Protein AF-A0A354YXB5-F1 (afdb_monomer_lite)

Radius of gyration: 13.11 Å; chains: 1; bounding box: 42×19×32 Å

Foldseek 3Di:
DDDDDQFQAFEAAPQVRDGFWGFHDFDADPVSDTAWTWTAGPVRFIWIAGPVQWDDDPRHTYGHDPVSTHGCVDPVPDDDPDD

Secondary structure (DSSP, 8-state):
------TT-EEEETTTTEEEEEEEEEEE-TTS-EEEEEEEETTS-EEEEEGGG-EE-SS-EEES-GGGSEE-SS-S-SSSS--

Organism: NCBI:txid863

pLDDT: mean 80.03, std 17.7, range [33.41, 94.06]

Structure (mmCIF, N/CA/C/O backbone):
data_AF-A0A354YXB5-F1
#
_entry.id   AF-A0A354YXB5-F1
#
loop_
_atom_site.group_PDB
_atom_site.id
_atom_site.type_symbol
_atom_site.label_atom_id
_atom_site.label_alt_id
_atom_site.label_comp_id
_atom_site.label_asym_id
_atom_site.label_entity_id
_atom_site.label_seq_id
_atom_site.pdbx_PDB_ins_code
_atom_site.Cartn_x
_atom_site.Cartn_y
_atom_site.Cartn_z
_atom_site.occupancy
_atom_site.B_iso_or_equiv
_atom_site.auth_seq_id
_atom_site.auth_comp_id
_atom_site.auth_asym_id
_atom_site.auth_atom_id
_atom_site.pdbx_PDB_model_num
ATOM 1 N N . MET A 1 1 ? -15.746 4.078 -16.609 1.00 33.41 1 MET A N 1
ATOM 2 C CA . MET A 1 1 ? -14.381 4.033 -16.039 1.00 33.41 1 MET A CA 1
ATOM 3 C C . MET A 1 1 ? -14.117 5.351 -15.330 1.00 33.41 1 MET A C 1
ATOM 5 O O . MET A 1 1 ? -14.359 6.385 -15.934 1.00 33.41 1 MET A O 1
ATOM 9 N N . LYS A 1 2 ? -13.715 5.339 -14.053 1.00 42.03 2 LYS A N 1
ATOM 10 C CA . LYS A 1 2 ? -13.266 6.552 -13.351 1.00 42.03 2 LYS A CA 1
ATOM 11 C C . LYS A 1 2 ? -11.743 6.510 -13.291 1.00 42.03 2 LYS A C 1
ATOM 13 O O . LYS A 1 2 ? -11.197 5.656 -12.603 1.00 42.03 2 LYS A O 1
ATOM 18 N N . THR A 1 3 ? -11.076 7.401 -14.013 1.00 50.94 3 THR A N 1
ATOM 19 C CA . THR A 1 3 ? -9.639 7.647 -13.864 1.00 50.94 3 THR A CA 1
ATOM 20 C C . THR A 1 3 ? -9.443 8.271 -12.483 1.00 50.94 3 THR A C 1
ATOM 22 O O . THR A 1 3 ? -9.898 9.389 -12.247 1.00 50.94 3 THR A O 1
ATOM 25 N N . ARG A 1 4 ? -8.876 7.529 -11.529 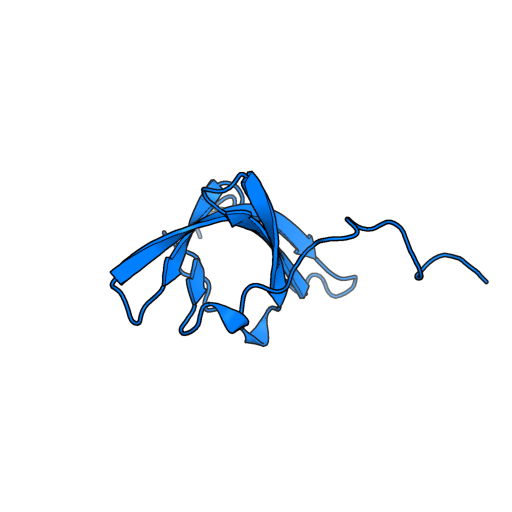1.00 61.41 4 ARG A N 1
ATOM 26 C CA . ARG A 1 4 ? -8.582 8.043 -10.185 1.00 61.41 4 ARG A CA 1
ATOM 27 C C . ARG A 1 4 ? -7.079 8.110 -9.992 1.00 61.41 4 ARG A C 1
ATOM 29 O O . ARG A 1 4 ? -6.358 7.206 -10.404 1.00 61.41 4 ARG A O 1
ATOM 36 N N . ASN A 1 5 ? -6.633 9.200 -9.381 1.00 72.56 5 ASN A N 1
ATOM 37 C CA . ASN A 1 5 ? -5.243 9.345 -8.995 1.00 72.56 5 ASN A CA 1
ATOM 38 C C . ASN A 1 5 ? -4.982 8.420 -7.798 1.00 72.56 5 ASN A C 1
ATOM 40 O O . ASN A 1 5 ? -5.707 8.474 -6.809 1.00 72.56 5 ASN A O 1
ATOM 44 N N . ILE A 1 6 ? -3.983 7.547 -7.926 1.00 81.44 6 ILE A N 1
ATOM 45 C CA . ILE A 1 6 ? -3.543 6.643 -6.855 1.00 81.44 6 ILE A CA 1
ATOM 46 C C . ILE A 1 6 ? -2.778 7.430 -5.773 1.00 81.44 6 ILE A C 1
ATOM 48 O O . ILE A 1 6 ? -2.695 6.998 -4.625 1.00 81.44 6 ILE A O 1
ATOM 52 N N . GLN A 1 7 ? -2.248 8.610 -6.115 1.00 81.62 7 GLN A N 1
ATOM 53 C CA . GLN A 1 7 ? -1.640 9.525 -5.151 1.00 81.62 7 GLN A CA 1
ATOM 54 C C . GLN A 1 7 ? -2.675 9.966 -4.112 1.00 81.62 7 GLN A C 1
ATOM 56 O O . GLN A 1 7 ? -3.829 10.232 -4.444 1.00 81.62 7 GLN A O 1
ATOM 61 N N . HIS A 1 8 ? -2.235 10.069 -2.858 1.00 87.88 8 HIS A N 1
ATOM 62 C CA . HIS A 1 8 ? -3.048 10.389 -1.681 1.00 87.88 8 HIS A CA 1
ATOM 63 C C . HIS A 1 8 ? -4.054 9.318 -1.245 1.00 87.88 8 HIS A C 1
ATOM 65 O O . HIS A 1 8 ? -4.800 9.558 -0.294 1.00 87.88 8 HIS A O 1
ATOM 71 N N . LEU A 1 9 ? -4.064 8.129 -1.858 1.00 91.56 9 LEU A N 1
ATOM 72 C CA . LEU A 1 9 ? -4.856 7.032 -1.310 1.00 91.56 9 LEU A CA 1
ATOM 73 C C . LEU A 1 9 ? -4.300 6.595 0.056 1.00 91.56 9 LEU A C 1
ATOM 75 O O . LEU A 1 9 ? -3.079 6.473 0.215 1.00 91.56 9 LEU A O 1
ATOM 79 N N . PRO A 1 10 ? -5.170 6.344 1.046 1.00 93.44 10 PRO A N 1
ATOM 80 C CA . PRO A 1 10 ? -4.750 5.790 2.318 1.00 93.44 10 PRO A CA 1
ATOM 81 C C . PRO A 1 10 ? -4.330 4.329 2.144 1.00 93.44 10 PRO A C 1
ATOM 83 O O . PRO A 1 10 ? -4.957 3.562 1.409 1.00 93.44 10 PRO A O 1
ATOM 86 N N . VAL A 1 11 ? -3.279 3.943 2.857 1.00 93.12 11 VAL A N 1
ATOM 87 C CA . VAL A 1 11 ? -2.864 2.554 3.030 1.00 93.12 11 VAL A CA 1
ATOM 88 C C . VAL A 1 11 ? -3.548 2.025 4.279 1.00 93.12 11 VAL A C 1
ATOM 90 O O . VAL A 1 11 ? -3.282 2.486 5.388 1.00 93.12 11 VAL A O 1
ATOM 93 N N . PHE A 1 12 ? -4.451 1.078 4.083 1.00 94.06 12 PHE A N 1
ATOM 94 C CA . PHE A 1 12 ? -5.287 0.490 5.110 1.00 94.06 12 PHE A CA 1
ATOM 95 C C . PHE A 1 12 ? -4.759 -0.886 5.503 1.00 94.06 12 PHE A C 1
ATOM 97 O O . PHE A 1 12 ? -4.649 -1.786 4.666 1.00 94.06 12 PHE A O 1
ATOM 104 N N . LEU A 1 13 ? -4.476 -1.061 6.788 1.00 92.50 13 LEU A N 1
ATOM 105 C CA . LEU A 1 13 ? -4.081 -2.339 7.353 1.00 92.50 13 LEU A CA 1
ATOM 106 C C . LEU A 1 13 ? -5.334 -3.147 7.703 1.00 92.50 13 LEU A C 1
ATOM 108 O O . LEU A 1 13 ? -6.027 -2.868 8.683 1.00 92.50 13 LEU A O 1
ATOM 112 N N . ALA A 1 14 ? -5.623 -4.171 6.900 1.00 89.94 14 ALA A N 1
ATOM 113 C CA . ALA A 1 14 ? -6.844 -4.966 7.006 1.00 89.94 14 ALA A CA 1
ATOM 114 C C . ALA A 1 14 ? -6.982 -5.693 8.355 1.00 89.94 14 ALA A C 1
ATOM 116 O O . ALA A 1 14 ? -8.097 -5.884 8.832 1.00 89.94 14 ALA A O 1
ATOM 117 N N . THR A 1 15 ? -5.865 -6.068 8.982 1.00 89.75 15 THR A N 1
ATOM 118 C CA . THR A 1 15 ? -5.842 -6.799 10.260 1.00 89.75 15 THR A CA 1
ATOM 119 C C . THR A 1 15 ? -6.210 -5.939 11.465 1.00 89.75 15 THR A C 1
ATOM 121 O O . THR A 1 15 ? -6.745 -6.464 12.438 1.00 89.75 15 THR A O 1
ATOM 124 N N . ARG A 1 16 ? -5.952 -4.627 11.412 1.00 89.00 16 ARG A N 1
ATOM 125 C CA . ARG A 1 16 ? -6.205 -3.689 12.524 1.00 89.00 16 ARG A CA 1
ATOM 126 C C . ARG A 1 16 ? -7.274 -2.645 12.215 1.00 89.00 16 ARG A C 1
ATOM 128 O O . ARG A 1 16 ? -7.635 -1.869 13.091 1.00 89.00 16 ARG A O 1
ATOM 135 N N . ALA A 1 17 ? -7.802 -2.665 10.993 1.00 89.69 17 ALA A N 1
ATOM 136 C CA . ALA A 1 17 ? -8.789 -1.722 10.490 1.00 89.69 17 ALA A CA 1
ATOM 137 C C . ALA A 1 17 ? -8.364 -0.245 10.635 1.00 89.69 17 ALA A C 1
ATOM 139 O O . ALA A 1 17 ? -9.186 0.618 10.940 1.00 89.69 17 ALA A O 1
ATOM 140 N N . GLU A 1 18 ? -7.082 0.045 10.406 1.00 92.06 18 GLU A N 1
ATOM 141 C CA . GLU A 1 18 ? -6.492 1.376 10.588 1.00 92.06 18 GLU A CA 1
ATOM 142 C C . GLU A 1 18 ? -5.742 1.848 9.334 1.00 92.06 18 GLU A C 1
ATOM 144 O O . GLU A 1 18 ? -5.306 1.043 8.506 1.00 92.06 18 GLU A O 1
ATOM 149 N N . VAL A 1 19 ? -5.588 3.166 9.193 1.00 92.38 19 VAL A N 1
ATOM 150 C CA . VAL A 1 19 ? -4.745 3.766 8.151 1.00 92.38 19 VAL A CA 1
ATOM 151 C C . VAL A 1 19 ? -3.331 3.888 8.698 1.00 92.38 19 VAL A C 1
ATOM 153 O O . VAL A 1 19 ? -3.131 4.513 9.729 1.00 92.38 19 VAL A O 1
ATOM 156 N N . VAL A 1 20 ? -2.357 3.310 7.998 1.00 91.56 20 VAL A N 1
ATOM 157 C CA . VAL A 1 20 ? -0.961 3.231 8.469 1.00 91.56 20 VAL A CA 1
ATOM 158 C C . VAL A 1 20 ? -0.001 4.103 7.661 1.00 91.56 20 VAL A C 1
ATOM 160 O O . VAL A 1 20 ? 1.097 4.424 8.114 1.00 91.56 20 VAL A O 1
ATOM 163 N N . ALA A 1 21 ? -0.395 4.481 6.445 1.00 91.50 21 ALA A N 1
ATOM 164 C CA . ALA A 1 21 ? 0.389 5.334 5.563 1.00 91.50 21 ALA A CA 1
ATOM 165 C C . ALA A 1 21 ? -0.499 5.994 4.500 1.00 91.50 21 ALA A C 1
ATOM 167 O O . ALA A 1 21 ? -1.665 5.642 4.329 1.00 91.50 21 ALA A O 1
ATOM 168 N N . MET A 1 22 ? 0.065 6.934 3.748 1.00 93.06 22 MET A N 1
ATOM 169 C CA . MET A 1 22 ? -0.547 7.510 2.550 1.00 93.06 22 MET A CA 1
ATOM 170 C C . MET A 1 22 ? 0.344 7.299 1.335 1.00 93.06 22 MET A C 1
ATOM 172 O O . MET A 1 22 ? 1.562 7.460 1.418 1.00 93.06 22 MET A O 1
ATOM 176 N N . VAL A 1 23 ? -0.254 6.991 0.187 1.00 92.00 23 VAL A N 1
ATOM 177 C CA . VAL A 1 23 ? 0.479 6.866 -1.074 1.00 92.00 23 VAL A CA 1
ATOM 178 C C . VAL A 1 23 ? 1.000 8.231 -1.516 1.00 92.00 23 VAL A C 1
ATOM 180 O O . VAL A 1 23 ? 0.237 9.178 -1.697 1.00 92.00 23 VAL A O 1
ATOM 183 N N . GLN A 1 24 ? 2.311 8.317 -1.721 1.00 90.75 24 GLN A N 1
ATOM 184 C CA . GLN A 1 24 ? 2.989 9.487 -2.277 1.00 90.75 24 GLN A CA 1
ATOM 185 C C . GLN A 1 24 ? 3.071 9.398 -3.800 1.00 90.75 24 GLN A C 1
ATOM 187 O O . GLN A 1 24 ? 2.751 10.355 -4.499 1.00 90.75 24 GLN A O 1
ATOM 192 N N . LYS A 1 25 ? 3.493 8.242 -4.322 1.00 88.12 25 LYS A N 1
ATOM 193 C CA . LYS A 1 25 ? 3.652 8.008 -5.761 1.00 88.12 25 LYS A CA 1
ATOM 194 C C . LYS A 1 25 ? 3.478 6.533 -6.103 1.00 88.12 25 LYS A C 1
ATOM 196 O O . LYS A 1 25 ? 3.675 5.656 -5.264 1.00 88.12 25 LYS A O 1
ATOM 201 N N . ALA A 1 26 ? 3.127 6.289 -7.357 1.00 88.31 26 ALA A N 1
ATOM 202 C CA . ALA A 1 26 ? 3.064 4.968 -7.957 1.00 88.31 26 ALA A CA 1
ATOM 203 C C . ALA A 1 26 ? 4.182 4.850 -8.992 1.00 88.31 26 ALA A C 1
ATOM 205 O O . ALA A 1 26 ? 4.341 5.752 -9.814 1.00 88.31 26 ALA A O 1
ATOM 206 N N . VAL A 1 27 ? 4.950 3.763 -8.938 1.00 86.75 27 VAL A N 1
ATOM 207 C CA . VAL A 1 27 ? 6.008 3.483 -9.910 1.00 86.75 27 VAL A CA 1
ATOM 208 C C . VAL A 1 27 ? 5.493 2.465 -10.913 1.00 86.75 27 VAL A C 1
ATOM 210 O O . VAL A 1 27 ? 5.071 1.364 -10.551 1.00 86.75 27 VAL A O 1
ATOM 213 N N . ILE A 1 28 ? 5.502 2.874 -12.177 1.00 87.12 28 ILE A N 1
ATOM 214 C CA . ILE A 1 28 ? 5.028 2.096 -13.317 1.00 87.12 28 ILE A CA 1
ATOM 215 C C . ILE A 1 28 ? 6.254 1.628 -14.098 1.00 87.12 28 ILE A C 1
ATOM 217 O O . ILE A 1 28 ? 7.153 2.426 -14.353 1.00 87.12 28 ILE A O 1
ATOM 221 N N . GLY A 1 29 ? 6.304 0.342 -14.431 1.00 85.12 29 GLY A N 1
ATOM 222 C CA . GLY A 1 29 ? 7.363 -0.227 -15.262 1.00 85.12 29 GLY A CA 1
ATOM 223 C C . GLY A 1 29 ? 7.123 0.002 -16.752 1.00 85.12 29 GLY A C 1
ATOM 224 O O . GLY A 1 29 ? 6.063 0.478 -17.158 1.00 85.12 29 GLY A O 1
ATOM 225 N N . ASP A 1 30 ? 8.084 -0.412 -17.576 1.00 85.25 30 ASP A N 1
ATOM 226 C CA . ASP A 1 30 ? 8.020 -0.296 -19.040 1.00 85.25 30 ASP A CA 1
ATOM 227 C C . ASP A 1 30 ? 6.828 -1.036 -19.672 1.00 85.25 30 ASP A C 1
ATOM 229 O O . ASP A 1 30 ? 6.349 -0.648 -20.734 1.00 85.25 30 ASP A O 1
ATOM 233 N N . ASP A 1 31 ? 6.295 -2.059 -18.996 1.00 88.38 31 ASP A N 1
ATOM 234 C CA . ASP A 1 31 ? 5.100 -2.804 -19.424 1.00 88.38 31 ASP A CA 1
ATOM 235 C C . ASP A 1 31 ? 3.779 -2.075 -19.094 1.00 88.38 31 ASP A C 1
ATOM 237 O O . ASP A 1 31 ? 2.695 -2.640 -19.188 1.00 88.38 31 ASP A O 1
ATOM 241 N N . PHE A 1 32 ? 3.839 -0.819 -18.634 1.00 81.50 32 PHE A N 1
ATOM 242 C CA . PHE A 1 32 ? 2.700 -0.073 -18.075 1.00 81.50 32 PHE A CA 1
ATOM 243 C C . PHE A 1 32 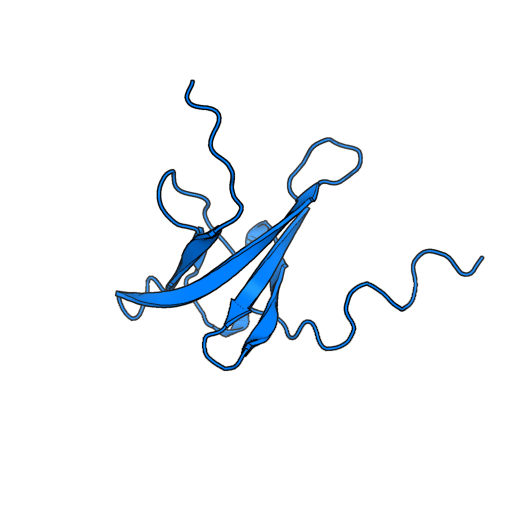? 2.059 -0.732 -16.836 1.00 81.50 32 PHE A C 1
ATOM 245 O O . PHE A 1 32 ? 1.012 -0.293 -16.351 1.00 81.50 32 PHE A O 1
ATOM 252 N N . GLY A 1 33 ? 2.708 -1.756 -16.279 1.00 85.56 33 GLY A N 1
ATOM 253 C CA . GLY A 1 33 ? 2.329 -2.413 -15.037 1.00 85.56 33 GLY A CA 1
ATOM 254 C C . 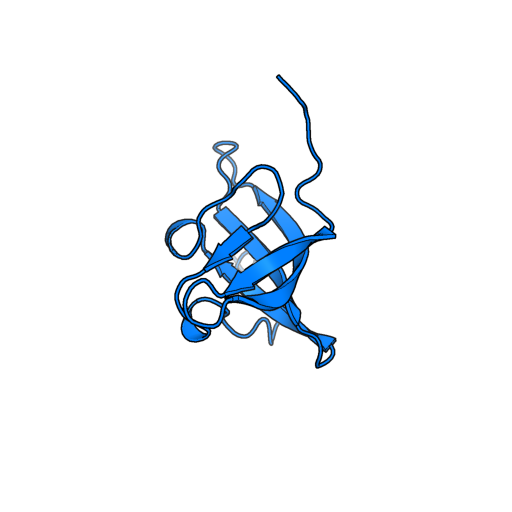GLY A 1 33 ? 2.774 -1.626 -13.805 1.00 85.56 33 GLY A C 1
ATOM 255 O O . GLY A 1 33 ? 3.870 -1.068 -13.754 1.00 85.56 33 GLY A O 1
ATOM 256 N N . LEU A 1 34 ? 1.924 -1.604 -12.779 1.00 86.88 34 LEU A N 1
ATOM 257 C CA . LEU A 1 34 ? 2.266 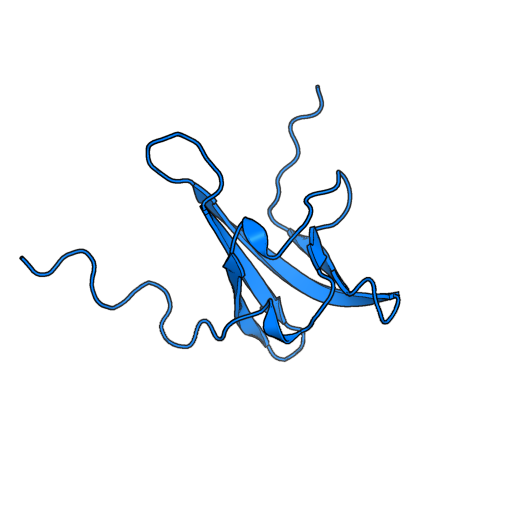-1.053 -11.469 1.00 86.88 34 LEU A CA 1
ATOM 258 C C . LEU A 1 34 ? 3.288 -1.971 -10.783 1.00 86.88 34 LEU A C 1
ATOM 260 O O . LEU A 1 34 ? 2.948 -3.108 -10.468 1.00 86.88 34 LEU A O 1
ATOM 264 N N . LEU A 1 35 ? 4.510 -1.482 -10.546 1.00 88.31 35 LEU A N 1
ATOM 265 C CA . LEU A 1 35 ? 5.589 -2.256 -9.918 1.00 88.31 35 LEU A CA 1
ATOM 266 C C . LEU A 1 35 ? 5.534 -2.158 -8.393 1.00 88.31 35 LEU A C 1
ATOM 268 O O . LEU A 1 35 ? 5.524 -3.165 -7.684 1.00 88.31 35 LEU A O 1
ATOM 272 N N . TYR A 1 36 ? 5.502 -0.929 -7.883 1.00 89.69 36 TYR A N 1
ATOM 273 C CA . TYR A 1 36 ? 5.442 -0.660 -6.454 1.00 89.69 36 TYR A CA 1
ATOM 274 C C . TYR A 1 36 ? 4.857 0.725 -6.175 1.00 89.69 36 TYR A C 1
ATOM 276 O O . TYR A 1 36 ? 4.806 1.610 -7.032 1.00 89.69 36 TYR A O 1
ATOM 284 N N . LEU A 1 37 ? 4.403 0.905 -4.943 1.00 91.06 37 LEU A N 1
ATOM 285 C CA . LEU A 1 37 ? 3.929 2.170 -4.409 1.00 91.06 37 LEU A CA 1
ATOM 286 C C . LEU A 1 37 ? 4.954 2.704 -3.424 1.00 91.06 37 LEU A C 1
ATOM 288 O O . LEU A 1 37 ? 5.468 1.956 -2.598 1.00 91.06 37 LEU A O 1
ATOM 292 N N . VAL A 1 38 ? 5.209 4.006 -3.476 1.00 90.25 38 VAL A N 1
ATOM 293 C CA . VAL A 1 38 ? 5.921 4.696 -2.403 1.00 90.25 38 VAL A CA 1
ATOM 294 C C . VAL A 1 38 ? 4.890 5.358 -1.517 1.00 90.25 38 VAL A C 1
ATOM 296 O O . VAL A 1 38 ? 4.014 6.095 -1.977 1.00 90.25 38 VAL A O 1
ATOM 299 N N . VAL A 1 39 ? 5.000 5.073 -0.233 1.00 92.25 39 VAL A N 1
ATOM 300 C CA . VAL A 1 39 ? 4.057 5.471 0.799 1.00 92.25 39 VAL A CA 1
ATOM 301 C C . VAL A 1 39 ? 4.789 6.265 1.867 1.00 92.25 39 VAL A C 1
ATOM 303 O O . VAL A 1 39 ? 6.001 6.152 2.029 1.00 92.25 39 VAL A O 1
ATOM 306 N N . LYS A 1 40 ? 4.061 7.092 2.600 1.00 91.44 40 LYS A N 1
ATOM 307 C CA . LYS A 1 40 ? 4.581 7.849 3.732 1.00 91.44 40 LYS A CA 1
ATOM 308 C C . LYS A 1 40 ? 3.769 7.487 4.961 1.00 91.44 40 LYS A C 1
ATOM 310 O O . LYS A 1 40 ? 2.555 7.685 4.959 1.00 91.44 40 LYS A O 1
ATOM 315 N N . GLY A 1 41 ? 4.433 6.921 5.963 1.00 86.94 41 GLY A N 1
ATOM 316 C CA . GLY A 1 41 ? 3.818 6.636 7.257 1.00 86.94 41 GLY A CA 1
ATOM 317 C C . GLY A 1 41 ? 3.558 7.916 8.051 1.00 86.94 41 GLY A C 1
ATOM 318 O O . GLY A 1 41 ? 4.089 8.980 7.722 1.00 86.94 41 GLY A O 1
ATOM 319 N N . GLU A 1 42 ? 2.780 7.805 9.127 1.00 77.81 42 GLU A N 1
ATOM 320 C CA . GLU A 1 42 ? 2.506 8.931 10.036 1.00 77.81 42 GLU A CA 1
ATOM 321 C C . GLU A 1 42 ? 3.775 9.485 10.703 1.00 77.81 42 GLU A C 1
ATOM 323 O O . GLU A 1 42 ? 3.899 10.691 10.890 1.00 77.81 42 GLU A O 1
ATOM 328 N N . ASP A 1 43 ? 4.773 8.629 10.947 1.00 77.88 43 ASP A N 1
ATOM 329 C CA . ASP A 1 43 ? 6.105 9.001 11.459 1.00 77.88 43 ASP A CA 1
ATOM 330 C C . ASP A 1 43 ? 6.938 9.820 10.444 1.00 77.88 43 ASP A C 1
ATOM 332 O O . ASP A 1 43 ? 8.101 10.141 10.666 1.00 77.88 43 ASP A O 1
ATOM 336 N N . GLY A 1 44 ? 6.379 10.119 9.267 1.00 77.88 44 GLY A N 1
ATOM 337 C CA . GLY A 1 44 ? 7.042 10.859 8.197 1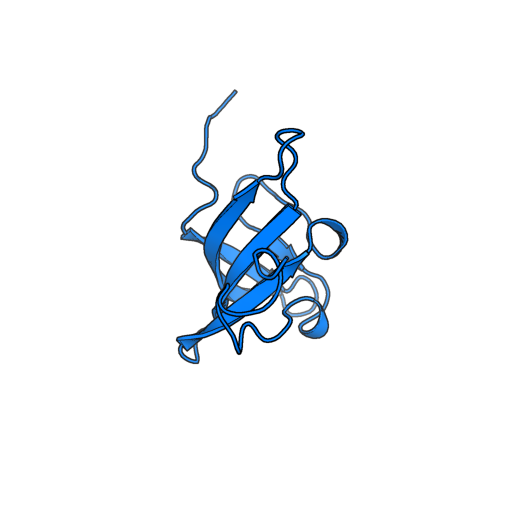.00 77.88 44 GLY A CA 1
ATOM 338 C C . GLY A 1 44 ? 8.050 10.035 7.394 1.00 77.88 44 GLY A C 1
ATOM 339 O O . GLY A 1 44 ? 8.519 10.509 6.357 1.00 77.88 44 GLY A O 1
ATOM 340 N N . LYS A 1 45 ? 8.339 8.801 7.821 1.00 80.94 45 LYS A N 1
ATOM 341 C CA . LYS A 1 45 ? 9.199 7.856 7.106 1.00 80.94 45 LYS A CA 1
ATOM 342 C C . LYS A 1 45 ? 8.557 7.406 5.799 1.00 80.94 45 LYS A C 1
ATOM 344 O O . LYS A 1 45 ? 7.380 7.037 5.752 1.00 80.94 45 LYS A O 1
ATOM 349 N N . ALA A 1 46 ? 9.361 7.422 4.742 1.00 84.56 46 ALA A N 1
ATOM 350 C CA . ALA A 1 46 ? 8.985 6.842 3.469 1.00 84.56 46 ALA A CA 1
ATOM 351 C C . ALA A 1 46 ? 9.130 5.315 3.528 1.00 84.56 46 ALA A C 1
ATOM 353 O O . ALA A 1 46 ? 10.096 4.776 4.072 1.00 84.56 46 ALA A O 1
ATOM 354 N N . GLY A 1 47 ? 8.162 4.628 2.942 1.00 89.31 47 GLY A N 1
ATOM 355 C CA . GLY A 1 47 ? 8.159 3.190 2.741 1.00 89.31 47 GLY A CA 1
ATOM 356 C C . GLY A 1 47 ? 7.824 2.857 1.295 1.00 89.31 47 GLY A C 1
ATOM 357 O O . GLY A 1 47 ? 7.337 3.701 0.542 1.00 89.31 47 GLY A O 1
ATOM 358 N N . LEU A 1 48 ? 8.081 1.618 0.908 1.00 90.62 48 LEU A N 1
ATOM 359 C CA . LEU A 1 48 ? 7.704 1.074 -0.387 1.00 90.62 48 LEU A CA 1
ATOM 360 C C . LEU A 1 48 ? 6.882 -0.201 -0.198 1.00 90.62 48 LEU A C 1
ATOM 362 O O . LEU A 1 48 ? 7.140 -0.975 0.722 1.00 90.62 48 LEU A O 1
ATOM 366 N N . ILE A 1 49 ? 5.898 -0.410 -1.066 1.00 90.88 49 ILE A N 1
ATOM 367 C CA . ILE A 1 49 ? 5.041 -1.598 -1.067 1.00 90.88 49 ILE A CA 1
ATOM 368 C C . ILE A 1 49 ? 5.034 -2.165 -2.483 1.00 90.88 49 ILE A C 1
ATOM 370 O O . ILE A 1 49 ? 4.658 -1.464 -3.425 1.00 90.88 49 ILE A O 1
ATOM 374 N N . PHE A 1 50 ? 5.471 -3.412 -2.648 1.00 90.31 50 PHE A N 1
ATOM 375 C CA . PHE A 1 50 ? 5.470 -4.076 -3.952 1.00 90.31 50 PHE A CA 1
ATOM 376 C C . PHE A 1 50 ? 4.057 -4.436 -4.389 1.00 90.31 50 PHE A C 1
ATOM 378 O O . PHE A 1 50 ? 3.176 -4.624 -3.557 1.00 90.31 50 PHE A O 1
ATOM 385 N N . ARG A 1 51 ? 3.841 -4.559 -5.701 1.00 89.19 51 ARG A N 1
ATOM 386 C CA . ARG A 1 51 ? 2.531 -4.893 -6.267 1.00 89.19 51 ARG A CA 1
ATOM 387 C C . ARG A 1 51 ? 1.899 -6.143 -5.655 1.00 89.19 51 ARG A C 1
ATOM 389 O O . ARG A 1 51 ? 0.694 -6.123 -5.421 1.00 89.19 51 ARG A O 1
ATOM 396 N N . ASP A 1 52 ? 2.674 -7.190 -5.399 1.00 89.75 52 ASP A N 1
ATOM 397 C CA . ASP A 1 52 ? 2.185 -8.447 -4.815 1.00 89.75 52 ASP A CA 1
ATOM 398 C C . ASP A 1 52 ? 1.789 -8.329 -3.334 1.00 89.75 52 ASP A C 1
ATOM 400 O O . ASP A 1 52 ? 1.044 -9.160 -2.823 1.00 89.75 52 ASP A O 1
ATOM 404 N N . ASP A 1 53 ? 2.247 -7.277 -2.653 1.00 91.31 53 ASP A N 1
ATOM 405 C CA . ASP A 1 53 ? 2.045 -7.062 -1.219 1.00 91.31 53 ASP A CA 1
ATOM 406 C C . ASP A 1 53 ? 0.795 -6.209 -0.901 1.00 91.31 53 ASP A C 1
ATOM 408 O O . ASP A 1 53 ? 0.504 -5.955 0.271 1.00 91.31 53 ASP A O 1
ATOM 412 N N . PHE A 1 54 ? 0.038 -5.751 -1.911 1.00 92.44 54 PHE A N 1
ATOM 413 C CA . PHE A 1 54 ? -1.194 -4.982 -1.696 1.00 92.44 54 PHE A CA 1
ATOM 414 C C . PHE A 1 54 ? -2.323 -5.287 -2.683 1.00 92.44 54 PHE A C 1
ATOM 416 O O . PHE A 1 54 ? -2.116 -5.692 -3.828 1.00 92.44 54 PHE A O 1
ATOM 423 N N . ASP A 1 55 ? -3.540 -4.970 -2.244 1.00 92.56 55 ASP A N 1
ATOM 424 C CA . ASP A 1 55 ? -4.724 -4.893 -3.091 1.00 92.56 55 ASP A CA 1
ATOM 425 C C . ASP A 1 55 ? -5.145 -3.432 -3.296 1.00 92.56 55 ASP A C 1
ATOM 427 O O . ASP A 1 55 ? -5.294 -2.663 -2.341 1.00 92.56 55 ASP A O 1
ATOM 431 N N . LEU A 1 56 ? -5.305 -3.020 -4.554 1.00 89.56 56 LEU A N 1
ATOM 432 C CA . LEU A 1 56 ? -5.715 -1.660 -4.895 1.00 89.56 56 LEU A CA 1
ATOM 433 C C . LEU A 1 56 ? -7.233 -1.606 -5.049 1.00 89.56 56 LEU A C 1
ATOM 435 O O . LEU A 1 56 ? -7.789 -2.099 -6.029 1.00 89.56 56 LEU A O 1
ATOM 439 N N . THR A 1 57 ? -7.893 -0.934 -4.112 1.00 87.31 57 THR A N 1
ATOM 440 C CA . THR A 1 57 ? -9.330 -0.657 -4.187 1.00 87.31 57 THR A CA 1
ATOM 441 C C . THR A 1 57 ? -9.581 0.781 -4.661 1.00 87.31 57 THR A C 1
ATOM 443 O O . THR A 1 57 ? -8.657 1.597 -4.676 1.00 87.31 57 THR A O 1
ATOM 446 N N . PRO A 1 58 ? -10.824 1.145 -5.033 1.00 82.88 58 PRO A N 1
ATOM 447 C CA . PRO A 1 58 ? -11.136 2.500 -5.492 1.00 82.88 58 PRO A CA 1
ATOM 448 C C . PRO A 1 58 ? -10.881 3.604 -4.458 1.00 82.88 58 PRO A C 1
ATOM 450 O O . PRO A 1 58 ? -10.748 4.766 -4.853 1.00 82.88 58 PRO A O 1
ATOM 453 N N . ASP A 1 59 ? -10.862 3.257 -3.169 1.00 87.62 59 ASP A N 1
ATOM 454 C CA . ASP A 1 59 ? -10.828 4.210 -2.054 1.00 87.62 59 ASP A CA 1
ATOM 455 C C . ASP A 1 59 ? -9.605 4.029 -1.136 1.00 87.62 59 ASP A C 1
ATOM 457 O O . ASP A 1 59 ? -9.297 4.930 -0.360 1.00 87.62 59 ASP A O 1
ATOM 461 N N . ALA A 1 60 ? -8.884 2.905 -1.227 1.00 90.69 60 ALA A N 1
ATOM 462 C CA . ALA A 1 60 ? -7.699 2.632 -0.410 1.00 90.69 60 ALA A CA 1
ATOM 463 C C . ALA A 1 60 ? -6.771 1.570 -1.023 1.00 90.69 60 ALA A C 1
ATOM 465 O O . ALA A 1 60 ? -7.200 0.702 -1.788 1.00 90.69 60 ALA A O 1
ATOM 466 N N . VAL A 1 61 ? -5.510 1.590 -0.601 1.00 92.56 61 VAL A N 1
ATOM 467 C CA . VAL A 1 61 ? -4.555 0.492 -0.788 1.00 92.56 61 VAL A CA 1
ATOM 468 C C . VAL A 1 61 ? -4.640 -0.407 0.433 1.00 92.56 61 VAL A C 1
ATOM 470 O O . VAL A 1 61 ? -4.383 0.045 1.542 1.00 92.56 61 VAL A O 1
ATOM 473 N N . LYS A 1 62 ? -5.014 -1.670 0.264 1.00 93.94 62 LYS A N 1
ATOM 474 C CA . LYS A 1 62 ? -5.115 -2.621 1.370 1.00 93.94 62 LYS A CA 1
ATOM 475 C C . LYS A 1 62 ? -3.847 -3.445 1.488 1.00 93.94 62 LYS A C 1
ATOM 477 O O . LYS A 1 62 ? -3.393 -4.014 0.502 1.00 93.94 62 LYS A O 1
ATOM 482 N N . ILE A 1 63 ? -3.343 -3.556 2.709 1.00 93.94 63 ILE A N 1
ATOM 483 C CA . ILE A 1 63 ? -2.281 -4.488 3.087 1.00 93.94 63 ILE A CA 1
ATOM 484 C C . ILE A 1 63 ? -2.761 -5.364 4.240 1.00 93.94 63 ILE A C 1
ATOM 486 O O . ILE A 1 63 ? -3.651 -4.978 5.004 1.00 93.94 63 ILE A O 1
ATOM 490 N N . TRP A 1 64 ? -2.168 -6.543 4.381 1.00 92.69 64 TRP A N 1
ATOM 491 C CA . TRP A 1 64 ? -2.501 -7.471 5.466 1.00 92.69 64 TRP A CA 1
ATOM 492 C C . TRP A 1 64 ? -1.505 -7.409 6.620 1.00 92.69 64 TRP A C 1
ATOM 494 O O . TRP A 1 64 ? -1.871 -7.725 7.750 1.00 92.69 64 TRP A O 1
ATOM 504 N N . ASP A 1 65 ? -0.286 -6.942 6.358 1.00 88.94 65 ASP A N 1
ATOM 505 C CA . ASP A 1 65 ? 0.789 -6.902 7.338 1.00 88.94 65 ASP A CA 1
ATOM 506 C C . ASP A 1 65 ? 1.645 -5.631 7.185 1.00 88.94 65 ASP A C 1
ATOM 508 O O . ASP A 1 65 ? 1.808 -5.111 6.083 1.00 88.94 65 ASP A O 1
ATOM 512 N N . LEU A 1 66 ? 2.199 -5.111 8.286 1.00 86.12 66 LEU A N 1
ATOM 513 C CA . LEU A 1 66 ? 3.098 -3.950 8.256 1.00 86.12 66 LEU A CA 1
ATOM 514 C C . LEU A 1 66 ? 4.444 -4.273 7.594 1.00 86.12 66 LEU A C 1
ATOM 516 O O . LEU A 1 66 ? 5.076 -3.375 7.043 1.00 86.12 66 LEU A O 1
ATOM 520 N N . HIS A 1 67 ? 4.862 -5.542 7.587 1.00 86.50 67 HIS A N 1
ATOM 521 C CA . HIS A 1 67 ? 6.049 -6.026 6.882 1.00 86.50 67 HIS A CA 1
ATO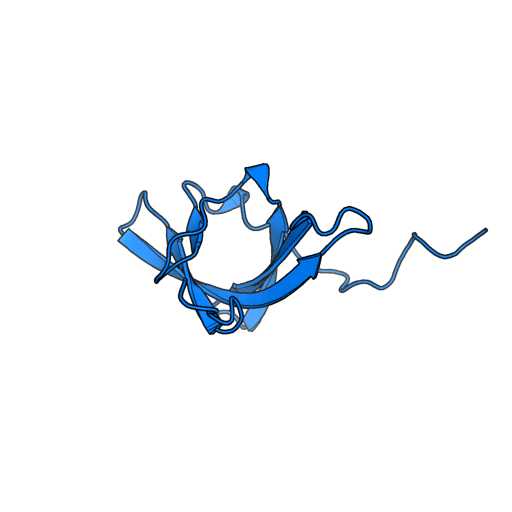M 522 C C . HIS A 1 67 ? 5.947 -5.871 5.355 1.00 86.50 67 HIS A C 1
ATOM 524 O O . HIS A 1 67 ? 6.976 -5.870 4.677 1.00 86.50 67 HIS A O 1
ATOM 530 N N . CYS A 1 68 ? 4.737 -5.674 4.813 1.00 86.25 68 CYS A N 1
ATOM 531 C CA . CYS A 1 68 ? 4.523 -5.288 3.416 1.00 86.25 68 CYS A CA 1
ATOM 532 C C . CYS A 1 68 ? 5.118 -3.903 3.103 1.00 86.25 68 CYS A C 1
ATOM 534 O O . CYS A 1 68 ? 5.491 -3.634 1.961 1.00 86.25 68 CYS A O 1
ATOM 536 N N . ILE A 1 69 ? 5.231 -3.023 4.108 1.00 87.31 69 ILE A N 1
ATOM 537 C CA . ILE A 1 69 ? 5.873 -1.714 3.979 1.00 87.31 69 ILE A CA 1
ATOM 538 C C . ILE A 1 69 ? 7.364 -1.881 4.257 1.00 87.31 69 ILE A C 1
ATOM 540 O O . ILE A 1 69 ? 7.813 -1.921 5.404 1.00 87.31 69 ILE A O 1
ATOM 544 N N . LYS A 1 70 ? 8.160 -1.949 3.194 1.00 86.81 70 LYS A N 1
ATOM 545 C CA . LYS A 1 70 ? 9.616 -2.022 3.316 1.00 86.81 70 LYS A CA 1
ATOM 546 C C . LYS A 1 70 ? 10.193 -0.618 3.435 1.00 86.81 70 LYS A C 1
ATOM 548 O O . LYS A 1 70 ? 9.674 0.334 2.852 1.00 86.81 70 LYS A O 1
ATOM 553 N N . SER A 1 71 ? 11.262 -0.479 4.214 1.00 77.31 71 SER A N 1
ATOM 554 C CA . SER A 1 71 ? 11.902 0.819 4.429 1.00 77.31 71 SER A CA 1
ATOM 555 C C . SER A 1 71 ? 12.423 1.383 3.109 1.00 77.31 71 SER A C 1
ATOM 557 O O . SER A 1 71 ? 13.235 0.751 2.434 1.00 77.31 71 SER A O 1
ATOM 559 N N . TYR A 1 72 ? 11.985 2.592 2.762 1.00 68.19 72 TYR A N 1
ATOM 560 C CA . TYR A 1 72 ? 12.522 3.365 1.645 1.00 68.19 72 TYR A CA 1
ATOM 561 C C . TYR A 1 72 ? 13.648 4.262 2.183 1.00 68.19 72 TYR A C 1
ATOM 563 O O . TYR A 1 72 ? 13.581 5.486 2.124 1.00 68.19 72 TYR A O 1
ATOM 571 N N . ALA A 1 73 ? 14.654 3.639 2.811 1.00 57.62 73 ALA A N 1
ATOM 572 C CA . ALA A 1 73 ? 15.776 4.333 3.457 1.00 57.62 73 ALA A CA 1
ATOM 573 C C . ALA A 1 73 ? 16.708 5.035 2.455 1.00 57.62 73 ALA A C 1
ATOM 575 O O . ALA A 1 73 ? 17.460 5.928 2.830 1.00 57.62 73 ALA A O 1
ATOM 576 N N . TYR A 1 74 ? 16.635 4.641 1.187 1.00 48.69 74 TYR A N 1
ATOM 577 C CA . TYR A 1 74 ? 17.422 5.175 0.088 1.00 48.69 74 TYR A CA 1
ATOM 578 C C . TYR A 1 74 ? 16.478 5.407 -1.072 1.00 48.69 74 TYR A C 1
ATOM 580 O O . TYR A 1 74 ? 16.212 4.508 -1.869 1.00 48.69 74 TYR A O 1
ATOM 588 N N . GLY A 1 75 ? 15.863 6.583 -1.100 1.00 46.03 75 GLY A N 1
ATOM 589 C CA . GLY A 1 75 ? 14.909 6.867 -2.143 1.00 46.03 75 GLY A CA 1
ATOM 590 C C . GLY A 1 75 ? 15.583 6.926 -3.497 1.00 46.03 75 GLY A C 1
ATOM 591 O O . GLY A 1 75 ? 16.264 7.898 -3.746 1.00 46.03 75 GLY A O 1
ATOM 592 N N . GLU A 1 76 ? 15.396 5.908 -4.339 1.00 47.47 76 GLU A N 1
ATOM 593 C CA . GLU A 1 76 ? 15.837 5.860 -5.748 1.00 47.47 76 GLU A CA 1
ATOM 594 C C . GLU A 1 76 ? 17.287 6.309 -6.052 1.00 47.47 76 GLU A C 1
ATOM 596 O O . GLU A 1 76 ? 17.651 6.472 -7.209 1.00 47.47 76 GLU A O 1
ATOM 601 N N . GLU A 1 77 ? 18.155 6.434 -5.054 1.00 41.28 77 GLU A N 1
ATOM 602 C CA . GLU A 1 77 ? 19.582 6.688 -5.225 1.00 41.28 77 GLU A CA 1
ATOM 603 C C . GLU A 1 77 ? 20.335 5.460 -4.741 1.00 41.28 77 GLU A C 1
ATOM 605 O O . GLU A 1 77 ? 20.720 5.391 -3.584 1.00 41.28 77 GLU A O 1
ATOM 610 N N . LEU A 1 78 ? 20.457 4.454 -5.606 1.00 41.59 78 LEU A N 1
ATOM 611 C CA . LEU A 1 78 ? 21.619 3.563 -5.749 1.00 41.59 78 LEU A CA 1
ATOM 612 C C . LEU A 1 78 ? 21.182 2.320 -6.537 1.00 41.59 78 LEU A C 1
ATOM 614 O O . LEU A 1 78 ? 20.402 1.505 -6.051 1.00 41.59 78 LEU A O 1
ATOM 618 N N . SER A 1 79 ? 21.806 2.126 -7.701 1.00 39.25 79 SER A N 1
ATOM 619 C CA . SER A 1 79 ? 21.993 0.826 -8.378 1.00 39.25 79 SER A CA 1
ATOM 620 C C . SER A 1 79 ? 21.120 0.443 -9.585 1.00 39.25 79 SER A C 1
ATOM 622 O O . SER A 1 79 ? 20.963 -0.751 -9.818 1.00 39.25 79 SER A O 1
ATOM 624 N N . ILE A 1 80 ? 20.620 1.369 -10.421 1.00 46.38 80 ILE A N 1
ATOM 625 C CA . ILE A 1 80 ? 20.170 0.984 -11.792 1.00 46.38 80 ILE A CA 1
ATOM 626 C C . ILE A 1 80 ? 20.850 1.792 -12.924 1.00 46.38 80 ILE A C 1
ATOM 628 O O . ILE A 1 80 ? 20.548 1.586 -14.091 1.00 46.38 80 ILE A O 1
ATOM 632 N N . TYR A 1 81 ? 21.842 2.646 -12.636 1.00 38.06 81 TYR A N 1
ATOM 633 C CA . TYR A 1 81 ? 22.574 3.384 -13.689 1.00 38.06 81 TYR A CA 1
ATOM 634 C C . TYR A 1 81 ? 24.107 3.392 -13.559 1.00 38.06 81 TYR A C 1
ATOM 636 O O . TYR A 1 81 ? 24.762 4.242 -14.150 1.00 38.06 81 TYR A O 1
ATOM 644 N N . GLU A 1 82 ? 24.710 2.423 -12.865 1.00 35.19 82 GLU A N 1
ATOM 645 C CA . GLU A 1 82 ? 26.155 2.175 -13.006 1.00 35.19 82 GLU A CA 1
ATOM 646 C C . GLU A 1 82 ? 26.401 0.935 -13.870 1.00 35.19 82 GLU A C 1
ATOM 648 O O . GLU A 1 82 ? 26.563 -0.180 -13.370 1.00 35.19 82 GLU A O 1
ATOM 653 N N . LYS A 1 83 ? 26.421 1.140 -15.191 1.00 35.88 83 LYS A N 1
ATOM 654 C CA . LYS A 1 83 ? 27.265 0.361 -16.097 1.00 35.88 83 LYS A CA 1
ATOM 655 C C . LYS A 1 83 ? 27.700 1.195 -17.293 1.00 35.88 83 LYS A C 1
ATOM 657 O O . LYS A 1 83 ? 26.824 1.854 -17.889 1.00 35.88 83 LYS A O 1
#

Sequence (83 aa):
MKTRNIQHLPVFLATRAEVVAMVQKAVIGDDFGLLYLVVKGEDGKAGLIFRDDFDLTPDAVKIWDLHCIKSYAYGEELSIYEK